Protein AF-A0A954F653-F1 (afdb_monomer_lite)

Structure (mmCIF, N/CA/C/O backbone):
data_AF-A0A954F653-F1
#
_entry.id   AF-A0A954F653-F1
#
loop_
_atom_site.group_PDB
_atom_site.id
_atom_site.type_symbol
_atom_site.label_atom_id
_atom_site.label_alt_id
_atom_site.label_comp_id
_atom_site.label_asym_id
_atom_site.label_entity_id
_atom_site.label_seq_id
_atom_site.pdbx_PDB_ins_code
_atom_site.Cartn_x
_atom_site.Cartn_y
_atom_site.Cartn_z
_atom_site.occupancy
_atom_site.B_iso_or_equiv
_atom_site.auth_seq_id
_atom_site.auth_comp_id
_atom_site.auth_asym_id
_atom_site.auth_atom_id
_atom_site.pdbx_PDB_model_num
ATOM 1 N N . LEU A 1 1 ? -9.655 -6.147 14.290 1.00 59.75 1 LEU A N 1
ATOM 2 C CA . LEU A 1 1 ? -10.607 -7.029 13.581 1.00 59.75 1 LEU A CA 1
ATOM 3 C C . LEU A 1 1 ? -10.852 -8.325 14.334 1.00 59.75 1 LEU A C 1
ATOM 5 O O . LEU A 1 1 ? -12.005 -8.616 14.568 1.00 59.75 1 LEU A O 1
ATOM 9 N N . ARG A 1 2 ? -9.814 -8.988 14.866 1.00 67.69 2 ARG A N 1
ATOM 10 C CA . ARG A 1 2 ? -9.946 -10.208 15.689 1.00 67.69 2 ARG A CA 1
ATOM 11 C C . ARG A 1 2 ? -11.042 -10.184 16.770 1.00 67.69 2 ARG A C 1
ATOM 13 O O . ARG A 1 2 ? -11.603 -11.219 17.083 1.00 67.69 2 ARG A O 1
ATOM 20 N N . TRP A 1 3 ? -11.332 -9.020 17.356 1.00 73.31 3 TRP A N 1
ATOM 21 C CA . TRP A 1 3 ? -12.403 -8.869 18.345 1.00 73.31 3 TRP A CA 1
ATOM 22 C C . TRP A 1 3 ? -13.813 -8.859 17.722 1.00 73.31 3 TRP A C 1
ATOM 24 O O . TRP A 1 3 ? -14.724 -9.400 18.329 1.00 73.31 3 TRP A O 1
ATOM 34 N N . LEU A 1 4 ? -13.986 -8.327 16.506 1.00 76.88 4 LEU A N 1
ATOM 35 C CA . LEU A 1 4 ? -15.242 -8.413 15.745 1.00 76.88 4 LEU A CA 1
ATOM 36 C C . LEU A 1 4 ? -15.530 -9.859 15.323 1.00 76.88 4 LEU A C 1
ATOM 38 O O . LEU A 1 4 ? -16.666 -10.311 15.425 1.00 76.88 4 LEU A O 1
ATOM 42 N N . ASP A 1 5 ? -14.485 -10.606 14.955 1.00 74.25 5 ASP A N 1
ATOM 43 C CA . ASP A 1 5 ? -14.614 -12.033 14.642 1.00 74.25 5 ASP A CA 1
ATOM 44 C C . ASP A 1 5 ? -15.021 -12.843 15.883 1.00 74.25 5 ASP A C 1
ATOM 46 O O . ASP A 1 5 ? -15.849 -13.744 15.795 1.00 74.25 5 ASP A O 1
ATOM 50 N N . VAL A 1 6 ? -14.482 -12.495 17.062 1.00 78.00 6 VAL A N 1
ATOM 51 C CA . VAL A 1 6 ? -14.869 -13.108 18.348 1.00 78.00 6 VAL A CA 1
ATOM 52 C C . VAL A 1 6 ? -16.327 -12.816 18.701 1.00 78.00 6 VAL A C 1
ATOM 54 O O . VAL A 1 6 ? -17.006 -13.701 19.214 1.00 78.00 6 VAL A O 1
ATOM 57 N N . LEU A 1 7 ? -16.817 -11.610 18.408 1.00 78.31 7 LEU A N 1
ATOM 58 C CA . LEU A 1 7 ? -18.222 -11.243 18.603 1.00 78.31 7 LEU A CA 1
ATOM 59 C C . LEU A 1 7 ? -19.153 -11.869 17.549 1.00 78.31 7 LEU A C 1
ATOM 61 O O . LEU A 1 7 ? -20.368 -11.734 17.645 1.00 78.31 7 LEU A O 1
ATOM 65 N N . GLY A 1 8 ? -18.611 -12.552 16.533 1.00 81.25 8 GLY A N 1
ATOM 66 C CA . GLY A 1 8 ? -19.402 -13.188 15.477 1.00 81.25 8 GLY A CA 1
ATOM 67 C C . GLY A 1 8 ? -20.176 -12.199 14.601 1.00 81.25 8 GLY A C 1
ATOM 68 O O . GLY A 1 8 ? -21.090 -12.603 13.885 1.00 81.25 8 GLY A O 1
ATOM 69 N N . VAL A 1 9 ? -19.823 -10.911 14.650 1.00 85.12 9 VAL A N 1
ATOM 70 C CA . VAL A 1 9 ? -20.496 -9.850 13.884 1.00 85.12 9 VAL A CA 1
ATOM 71 C C . VAL A 1 9 ? -19.966 -9.733 12.458 1.00 85.12 9 VAL A C 1
ATOM 73 O O . VAL A 1 9 ? -20.580 -9.059 11.634 1.00 85.12 9 VAL A O 1
ATOM 76 N N . THR A 1 10 ? -18.849 -10.392 12.149 1.00 87.19 10 THR A N 1
ATOM 77 C CA . THR A 1 10 ? -18.223 -10.426 10.825 1.00 87.19 10 THR A CA 1
ATOM 78 C C . THR A 1 10 ? -18.169 -11.847 10.262 1.00 87.19 10 THR A C 1
ATOM 80 O O . THR A 1 10 ? -18.001 -12.826 10.989 1.00 87.19 10 THR A O 1
ATOM 83 N N . ARG A 1 11 ? -18.312 -11.965 8.940 1.00 87.94 11 ARG A N 1
ATOM 84 C CA . ARG A 1 11 ? -18.093 -13.187 8.154 1.00 87.94 11 ARG A CA 1
ATOM 85 C C . ARG A 1 11 ? -17.156 -12.862 6.992 1.00 87.94 11 ARG A C 1
ATOM 87 O O . ARG A 1 11 ? -17.193 -11.747 6.492 1.00 87.94 11 ARG A O 1
ATOM 94 N N . GLY A 1 12 ? -16.355 -13.832 6.558 1.00 86.50 12 GLY A N 1
ATOM 95 C CA . GLY A 1 12 ? -15.387 -13.641 5.474 1.00 86.50 12 GLY A CA 1
ATOM 96 C C . GLY A 1 12 ? -14.070 -13.048 5.972 1.00 86.50 12 GLY A C 1
ATOM 97 O O . GLY A 1 12 ? -13.800 -13.021 7.174 1.00 86.50 12 GLY A O 1
ATOM 98 N N . SER A 1 13 ? -13.238 -12.598 5.041 1.00 82.69 13 SER A N 1
ATOM 99 C CA . SER A 1 13 ? -11.916 -12.037 5.286 1.00 82.69 13 SER A CA 1
ATOM 100 C C . SER A 1 13 ? -11.722 -10.735 4.516 1.00 82.69 13 SER A C 1
ATOM 102 O O . SER A 1 13 ? -12.221 -10.525 3.411 1.00 82.69 13 SER A O 1
ATOM 104 N N . PHE A 1 14 ? -10.925 -9.843 5.099 1.00 78.81 14 PHE A N 1
ATOM 105 C CA . PHE A 1 14 ? -10.449 -8.666 4.381 1.00 78.81 14 PHE A CA 1
ATOM 106 C C . PHE A 1 14 ? -9.508 -9.049 3.223 1.00 78.81 14 PHE A C 1
ATOM 108 O O . PHE A 1 14 ? -9.475 -8.360 2.209 1.00 78.81 14 PHE A O 1
ATOM 115 N N . GLU A 1 15 ? -8.757 -10.144 3.369 1.00 85.44 15 GLU A N 1
ATOM 116 C CA . GLU A 1 15 ? -7.747 -10.610 2.406 1.00 85.44 15 GLU A CA 1
ATOM 117 C C . GLU A 1 15 ? -8.387 -11.211 1.148 1.00 85.44 15 GLU A C 1
ATOM 119 O O . GLU A 1 15 ? -7.881 -11.014 0.045 1.00 85.44 15 GLU A O 1
ATOM 124 N N . ASP A 1 16 ? -9.530 -11.877 1.316 1.00 86.50 16 ASP A N 1
ATOM 125 C CA . ASP A 1 16 ? -10.311 -12.482 0.231 1.00 86.50 16 ASP A CA 1
ATOM 126 C C . ASP A 1 16 ? -11.370 -11.522 -0.343 1.00 86.50 16 ASP A C 1
ATOM 128 O O . ASP A 1 16 ? -12.090 -11.866 -1.281 1.00 86.50 16 ASP A O 1
ATOM 132 N N . HIS A 1 17 ? -11.428 -10.289 0.179 1.00 81.94 17 HIS A N 1
ATOM 133 C CA . HIS A 1 17 ? -12.372 -9.240 -0.216 1.00 81.94 17 HIS A CA 1
ATOM 134 C C . HIS A 1 17 ? -13.860 -9.633 -0.087 1.00 81.94 17 HIS A C 1
ATOM 136 O O . HIS A 1 17 ? -14.704 -9.084 -0.796 1.00 81.94 17 HIS A O 1
ATOM 142 N N . ASP A 1 18 ? -14.194 -10.541 0.831 1.00 90.62 18 ASP A N 1
ATOM 143 C CA . ASP A 1 18 ? -15.552 -11.042 1.086 1.00 90.62 18 ASP A CA 1
ATOM 144 C C . ASP A 1 18 ? -16.037 -10.748 2.519 1.00 90.62 18 ASP A C 1
ATOM 146 O O . ASP A 1 18 ? -16.960 -11.389 3.022 1.00 90.62 18 ASP A O 1
ATOM 150 N N . LEU A 1 19 ? -15.414 -9.769 3.188 1.00 87.56 19 LEU A N 1
ATOM 151 C CA . LEU A 1 19 ? -15.783 -9.358 4.540 1.00 87.56 19 LEU A CA 1
ATOM 152 C C . LEU A 1 19 ? -17.186 -8.727 4.576 1.00 87.56 19 LEU A C 1
ATOM 154 O O . LEU A 1 19 ? -17.411 -7.639 4.043 1.00 87.56 19 LEU A O 1
ATOM 158 N N . GLU A 1 20 ? -18.097 -9.368 5.301 1.00 88.50 20 GLU A N 1
ATOM 159 C CA . GLU A 1 20 ? -19.476 -8.936 5.518 1.00 88.50 20 GLU A CA 1
ATOM 160 C C . GLU A 1 20 ? -19.770 -8.739 7.012 1.00 88.50 20 GLU A C 1
ATOM 162 O O . GLU A 1 20 ? -19.319 -9.510 7.861 1.00 88.50 20 GLU A O 1
ATOM 167 N N . LEU A 1 21 ? -20.577 -7.723 7.335 1.00 85.00 21 LEU A N 1
ATOM 168 C CA . LEU A 1 21 ? -21.179 -7.555 8.660 1.00 85.00 21 LEU A CA 1
ATOM 169 C C . LEU A 1 21 ? -22.472 -8.376 8.721 1.00 85.00 21 LEU A C 1
ATOM 171 O O . LEU A 1 21 ? -23.412 -8.111 7.975 1.00 85.00 21 LEU A O 1
ATOM 175 N N . VAL A 1 22 ? -22.513 -9.372 9.602 1.00 89.12 22 VAL A N 1
ATOM 176 C CA . VAL A 1 22 ? -23.624 -10.332 9.738 1.00 89.12 22 VAL A CA 1
ATOM 177 C C . VAL A 1 22 ? -24.423 -10.163 11.033 1.00 89.12 22 VAL A C 1
ATOM 179 O O . VAL A 1 22 ? -25.424 -10.851 11.220 1.00 89.12 22 VAL A O 1
ATOM 182 N N . GLY A 1 23 ? -24.011 -9.247 11.910 1.00 81.44 23 GLY A N 1
ATOM 183 C CA . GLY A 1 23 ? -24.702 -8.935 13.159 1.00 81.44 23 GLY A CA 1
ATOM 184 C C . GLY A 1 23 ? -24.628 -7.450 13.501 1.00 81.44 23 GLY A C 1
ATOM 185 O O . GLY A 1 23 ? -23.734 -6.737 13.039 1.00 81.44 23 GLY A O 1
ATOM 186 N N . GLU A 1 24 ? -25.577 -6.984 14.311 1.00 80.12 24 GLU A N 1
ATOM 187 C CA . GLU A 1 24 ? -25.492 -5.662 14.931 1.00 80.12 24 GLU A CA 1
ATOM 188 C C . GLU A 1 24 ? -24.501 -5.694 16.097 1.00 80.12 24 GLU A C 1
ATOM 190 O O . GLU A 1 24 ? -24.444 -6.654 16.862 1.00 80.12 24 GLU A O 1
ATOM 195 N N . LEU A 1 25 ? -23.708 -4.630 16.220 1.00 78.50 25 LEU A N 1
ATOM 196 C CA . LEU A 1 25 ? -22.791 -4.436 17.336 1.00 78.50 25 LEU A CA 1
ATOM 197 C C . LEU A 1 25 ? -23.554 -3.827 18.512 1.00 78.50 25 LEU A C 1
ATOM 199 O O . LEU A 1 25 ? -23.958 -2.666 18.434 1.00 78.50 25 LEU A O 1
ATOM 203 N N . ASP A 1 26 ? -23.703 -4.578 19.603 1.00 79.56 26 ASP A N 1
ATOM 204 C CA . ASP A 1 26 ? -24.210 -4.029 20.859 1.00 79.56 26 ASP A CA 1
ATOM 205 C C . ASP A 1 26 ? -2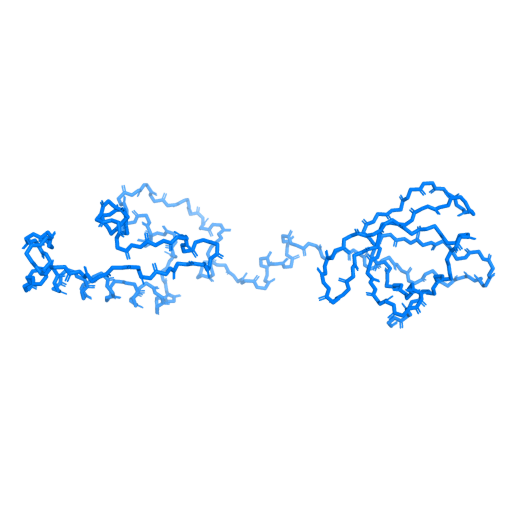3.160 -3.070 21.460 1.00 79.56 26 ASP A C 1
ATOM 207 O O . ASP A 1 26 ? -22.030 -3.489 21.739 1.00 79.56 26 ASP A O 1
ATOM 211 N N . PRO A 1 27 ? -23.498 -1.786 21.700 1.00 75.75 27 PRO A N 1
ATOM 212 C CA . PRO A 1 27 ? -22.617 -0.852 22.393 1.00 75.75 27 PRO A CA 1
ATOM 213 C C . PRO A 1 27 ? -22.110 -1.354 23.755 1.00 75.75 27 PRO A C 1
ATOM 215 O O . PRO A 1 27 ? -21.029 -0.947 24.175 1.00 75.75 27 PRO A O 1
ATOM 218 N N . GLY A 1 28 ? -22.863 -2.223 24.438 1.00 78.88 28 GLY A N 1
ATOM 219 C CA . GLY A 1 28 ? -22.485 -2.835 25.714 1.00 78.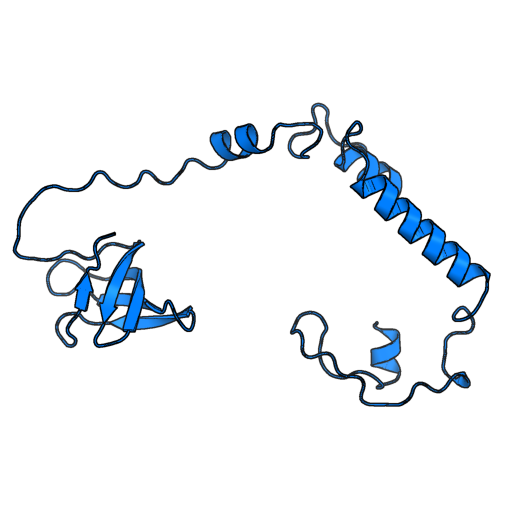88 28 GLY A CA 1
ATOM 220 C C . GLY A 1 28 ? -21.413 -3.927 25.611 1.00 78.88 28 GLY A C 1
ATOM 221 O O . GLY A 1 28 ? -20.737 -4.205 26.600 1.00 78.88 28 GLY A O 1
ATOM 222 N N . GLU A 1 29 ? -21.215 -4.511 24.427 1.00 78.38 29 GLU A N 1
ATOM 223 C CA . GLU A 1 29 ? -20.178 -5.519 24.154 1.00 78.38 29 GLU A CA 1
ATOM 224 C C . GLU A 1 29 ? -18.880 -4.897 23.619 1.00 78.38 29 GLU A C 1
ATOM 226 O O . GLU A 1 29 ? -17.856 -5.574 23.467 1.00 78.38 29 GLU A O 1
ATOM 231 N N . LEU A 1 30 ? -18.896 -3.589 23.343 1.00 77.69 30 LEU A N 1
ATOM 232 C CA . LEU A 1 30 ? -17.714 -2.868 22.900 1.00 77.69 30 LEU A CA 1
ATOM 233 C C . LEU A 1 30 ? -16.674 -2.812 24.029 1.00 77.69 30 LEU A C 1
ATOM 235 O O . LEU A 1 30 ? -17.000 -2.475 25.170 1.00 77.69 30 LEU A O 1
ATOM 239 N N . PRO A 1 31 ? -15.390 -3.066 23.723 1.00 81.12 31 PRO A N 1
ATOM 240 C CA . PRO A 1 31 ? -14.320 -2.824 24.672 1.00 81.12 31 PRO A CA 1
ATOM 241 C C . PRO A 1 31 ? -14.393 -1.413 25.264 1.00 81.12 31 PRO A C 1
ATOM 243 O O . PRO A 1 31 ? -14.501 -0.439 24.522 1.00 81.12 31 PRO A O 1
ATOM 246 N N . ALA A 1 32 ? -14.234 -1.295 26.584 1.00 81.69 32 ALA A N 1
ATOM 247 C CA . ALA A 1 32 ? -14.383 -0.031 27.316 1.00 81.69 32 ALA A CA 1
ATOM 248 C C . ALA A 1 32 ? -13.466 1.112 26.828 1.00 81.69 32 ALA A C 1
ATOM 250 O O . ALA A 1 32 ? -13.716 2.278 27.119 1.00 81.69 32 ALA A O 1
ATOM 251 N N . PHE A 1 33 ? -12.396 0.793 26.092 1.00 79.88 33 PHE A N 1
ATOM 252 C CA . PHE A 1 33 ? -11.504 1.790 25.502 1.00 79.88 33 PHE A CA 1
ATOM 253 C C . PHE A 1 33 ? -12.056 2.415 24.206 1.00 79.88 33 PHE A C 1
ATOM 255 O O . PHE A 1 33 ? -11.600 3.489 23.807 1.00 79.88 33 PHE A O 1
ATOM 262 N N . LEU A 1 34 ? -13.008 1.769 23.523 1.00 76.88 34 LEU A N 1
ATOM 263 C CA . LEU A 1 34 ? -13.647 2.295 22.315 1.00 76.88 34 LEU A CA 1
ATOM 264 C C . LEU A 1 34 ? -14.651 3.395 22.679 1.00 76.88 34 LEU A C 1
ATOM 266 O O . LEU A 1 34 ? -15.350 3.314 23.680 1.00 76.88 34 LEU A O 1
ATOM 270 N N . GLY A 1 35 ? -14.703 4.455 21.869 1.00 71.44 35 GLY A N 1
ATOM 271 C CA . GLY A 1 35 ? -15.560 5.620 22.136 1.00 71.44 35 GLY A CA 1
ATOM 272 C C . GLY A 1 35 ? -15.006 6.599 23.179 1.00 71.44 35 GLY A C 1
ATOM 273 O O . GLY A 1 35 ? -15.621 7.631 23.437 1.00 71.44 35 GLY A O 1
ATOM 274 N N . THR A 1 36 ? -13.824 6.331 23.741 1.00 79.56 36 THR A N 1
ATOM 275 C CA . THR A 1 36 ? -13.138 7.265 24.641 1.00 79.56 36 THR A CA 1
ATOM 276 C C . THR A 1 36 ? -12.461 8.401 23.866 1.00 79.56 36 THR A C 1
ATOM 278 O O . THR A 1 36 ? -12.005 8.234 22.729 1.00 79.56 36 THR A O 1
ATOM 281 N N . GLY A 1 37 ? -12.346 9.575 24.500 1.00 85.06 37 GLY A N 1
ATOM 282 C CA . GLY A 1 37 ? -11.565 10.691 23.952 1.00 85.06 37 GLY A CA 1
ATOM 283 C C . GLY A 1 37 ? -10.086 10.336 23.763 1.00 85.06 37 GLY A C 1
ATOM 284 O O . GLY A 1 37 ? -9.471 10.767 22.791 1.00 85.06 37 GLY A O 1
ATOM 285 N N . GLU A 1 38 ? -9.544 9.483 24.634 1.00 87.88 38 GLU A N 1
ATOM 286 C CA . GLU A 1 38 ? -8.163 8.997 24.572 1.00 87.88 38 GLU A CA 1
ATOM 287 C C . GLU A 1 38 ? -7.904 8.147 23.325 1.00 87.88 38 GLU A C 1
ATOM 289 O O . GLU A 1 38 ? -6.958 8.422 22.587 1.00 87.88 38 GLU A O 1
ATOM 294 N N . LYS A 1 39 ? -8.771 7.169 23.023 1.00 85.75 39 LYS A N 1
ATOM 295 C CA . LYS A 1 39 ? -8.638 6.351 21.808 1.00 85.75 39 LYS A CA 1
ATOM 296 C C . LYS A 1 39 ? -8.731 7.204 20.549 1.00 85.75 39 LYS A C 1
ATOM 298 O O . LYS A 1 39 ? -7.917 7.045 19.642 1.00 85.75 39 LYS A O 1
ATOM 303 N N . ARG A 1 40 ? -9.682 8.142 20.511 1.00 87.06 40 ARG A N 1
ATOM 304 C CA . ARG A 1 40 ? -9.818 9.083 19.392 1.00 87.06 40 ARG A CA 1
ATOM 305 C C . ARG A 1 40 ? -8.548 9.913 19.207 1.00 87.06 40 ARG A C 1
ATOM 307 O O . ARG A 1 40 ? -8.096 10.089 18.080 1.00 87.06 40 ARG A O 1
ATOM 314 N N . GLN A 1 41 ? -7.974 10.414 20.297 1.00 92.12 41 GLN A N 1
ATOM 315 C CA . GLN A 1 41 ? -6.741 11.190 20.251 1.00 92.12 41 GLN A CA 1
ATOM 316 C C . GLN A 1 41 ? -5.561 10.347 19.748 1.00 92.12 41 GLN A C 1
ATOM 318 O O . GLN A 1 41 ? -4.828 10.801 18.869 1.00 92.12 41 GLN A O 1
ATOM 323 N N . ALA A 1 42 ? -5.409 9.120 20.252 1.00 89.19 42 ALA A N 1
ATOM 324 C CA . ALA A 1 42 ? -4.372 8.190 19.813 1.00 89.19 42 ALA A CA 1
ATOM 325 C C . ALA A 1 42 ? -4.497 7.857 18.315 1.00 89.19 42 ALA A C 1
ATOM 327 O O . ALA A 1 42 ? -3.503 7.889 17.590 1.00 89.19 42 ALA A O 1
ATOM 328 N N . ASP A 1 43 ? -5.717 7.625 17.822 1.00 89.62 43 ASP A N 1
ATOM 329 C CA . ASP A 1 43 ? -5.968 7.353 16.402 1.00 89.62 43 ASP A CA 1
ATOM 330 C C . ASP A 1 43 ? -5.615 8.543 15.513 1.00 89.62 43 ASP A C 1
ATOM 332 O O . ASP A 1 43 ? -4.960 8.382 14.483 1.00 89.62 43 ASP A O 1
ATOM 336 N N . LEU A 1 44 ? -6.005 9.754 15.918 1.00 93.88 44 LEU A N 1
ATOM 337 C CA . LEU A 1 44 ? -5.665 10.973 15.185 1.00 93.88 44 LEU A CA 1
ATOM 338 C C . LEU A 1 44 ? -4.150 11.213 15.159 1.00 93.88 44 LEU A C 1
ATOM 340 O O . LEU A 1 44 ? -3.613 11.617 14.128 1.00 93.88 44 LEU A O 1
ATOM 344 N N . GLN A 1 45 ? -3.448 10.934 16.258 1.00 93.50 45 GLN A N 1
ATOM 345 C CA . GLN A 1 45 ? -1.986 11.010 16.312 1.00 93.50 45 GLN A CA 1
ATOM 346 C C . GLN A 1 45 ? -1.321 9.958 15.412 1.00 93.50 45 GLN A C 1
ATOM 348 O O . GLN A 1 45 ? -0.366 10.282 14.698 1.00 93.50 45 GLN A O 1
ATOM 353 N N . GLY A 1 46 ? -1.846 8.731 15.384 1.00 91.88 46 GLY A N 1
ATOM 354 C CA . GLY A 1 46 ? -1.394 7.675 14.476 1.00 91.88 46 GLY A CA 1
ATOM 355 C C . GLY A 1 46 ? -1.583 8.060 13.007 1.00 91.88 46 GLY A C 1
ATOM 356 O O . GLY A 1 46 ? -0.644 7.991 12.214 1.00 91.88 46 GLY A O 1
ATOM 357 N N . LEU A 1 47 ? -2.765 8.569 12.649 1.00 94.56 47 LEU A N 1
ATOM 358 C CA . LEU A 1 47 ? -3.054 9.067 11.301 1.00 94.56 47 LEU A CA 1
ATOM 359 C C . LEU A 1 47 ? -2.141 10.232 10.910 1.00 94.56 47 LEU A C 1
ATOM 361 O O . LEU A 1 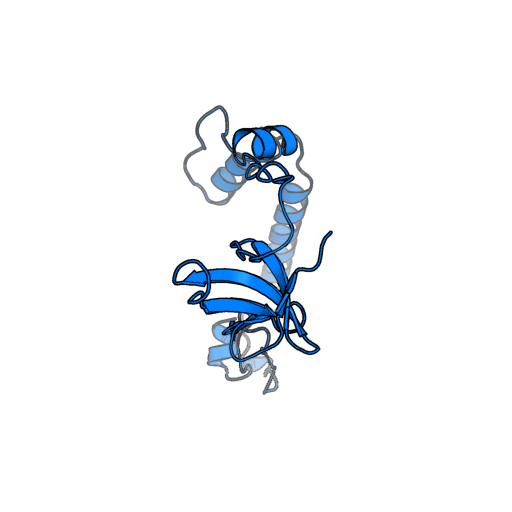47 ? -1.591 10.240 9.810 1.00 94.56 47 LEU A O 1
ATOM 365 N N . LEU A 1 48 ? -1.925 11.193 11.810 1.00 93.88 48 LEU A N 1
ATOM 366 C CA . LEU A 1 48 ? -1.014 12.309 11.563 1.00 93.88 48 LEU A CA 1
ATOM 367 C C . LEU A 1 48 ? 0.423 11.825 11.327 1.00 93.88 48 LEU A C 1
ATOM 369 O O . LEU A 1 48 ? 1.118 12.360 10.463 1.00 93.88 48 LEU A O 1
ATOM 373 N N . THR A 1 49 ? 0.858 10.801 12.060 1.00 91.94 49 THR A N 1
ATOM 374 C CA . THR A 1 49 ? 2.167 10.164 11.863 1.00 91.94 49 THR A CA 1
ATOM 375 C C . THR A 1 49 ? 2.277 9.559 10.465 1.00 91.94 49 THR A C 1
ATOM 377 O O . THR A 1 49 ? 3.260 9.814 9.773 1.00 91.94 49 THR A O 1
ATOM 380 N N . MET A 1 50 ? 1.244 8.853 9.998 1.00 93.25 50 MET A N 1
ATOM 381 C CA . MET A 1 50 ? 1.211 8.291 8.643 1.00 93.25 50 MET A CA 1
ATOM 382 C C . MET A 1 50 ? 1.222 9.362 7.549 1.00 93.25 50 MET A C 1
ATOM 384 O O . MET A 1 50 ? 1.940 9.220 6.561 1.00 93.25 50 MET A O 1
ATOM 388 N N . VAL A 1 51 ? 0.477 10.457 7.728 1.00 92.75 51 VAL A N 1
ATOM 389 C CA . VAL A 1 51 ? 0.471 11.584 6.778 1.00 92.75 51 VAL A CA 1
ATOM 390 C C . VAL A 1 51 ? 1.852 12.232 6.698 1.00 92.75 51 VAL A C 1
ATOM 392 O O . VAL A 1 51 ? 2.359 12.476 5.603 1.00 92.75 51 VAL A O 1
ATOM 395 N N . ARG A 1 52 ? 2.490 12.466 7.850 1.00 90.12 52 ARG A N 1
ATOM 396 C CA . ARG A 1 52 ? 3.860 12.993 7.913 1.00 90.12 52 ARG A CA 1
ATOM 397 C C . ARG A 1 52 ? 4.854 12.045 7.261 1.00 90.12 52 ARG A C 1
ATOM 399 O O . ARG A 1 52 ? 5.718 12.509 6.528 1.00 90.12 52 ARG A O 1
ATOM 406 N N . PHE A 1 53 ? 4.718 10.740 7.500 1.00 92.94 53 PHE A N 1
ATOM 407 C CA . PHE A 1 53 ? 5.538 9.736 6.841 1.00 92.94 53 PHE A CA 1
ATOM 408 C C . PHE A 1 53 ? 5.376 9.828 5.328 1.00 92.94 53 PHE A C 1
ATOM 410 O O . PHE A 1 53 ? 6.382 10.005 4.661 1.00 92.94 53 PHE A O 1
ATOM 417 N N . ALA A 1 54 ? 4.152 9.787 4.790 1.00 90.44 54 ALA A N 1
ATOM 418 C CA . ALA A 1 54 ? 3.896 9.834 3.349 1.00 90.44 54 ALA A CA 1
ATOM 419 C C . ALA A 1 54 ? 4.441 11.114 2.690 1.00 90.44 54 ALA A C 1
ATOM 421 O O . ALA A 1 54 ? 5.107 11.037 1.658 1.00 90.44 54 ALA A O 1
ATOM 422 N N . GLY A 1 55 ? 4.222 12.273 3.320 1.00 90.19 55 GLY A N 1
ATOM 423 C CA . GLY A 1 55 ? 4.664 13.574 2.813 1.00 90.19 55 GLY A CA 1
ATOM 424 C C . GLY A 1 55 ? 6.160 13.868 2.967 1.00 90.19 55 GLY A C 1
ATOM 425 O O . GLY A 1 55 ? 6.627 14.865 2.428 1.00 90.19 55 GLY A O 1
ATOM 426 N N . ASN A 1 56 ? 6.921 13.045 3.694 1.00 89.06 56 ASN A N 1
ATOM 427 C CA . ASN A 1 56 ? 8.350 13.278 3.894 1.00 89.06 56 ASN A CA 1
ATOM 428 C C . ASN A 1 56 ? 9.156 12.927 2.631 1.00 89.06 56 ASN A C 1
ATOM 430 O O . ASN A 1 56 ? 9.194 11.768 2.229 1.00 89.06 56 ASN A O 1
ATOM 434 N N . THR A 1 57 ? 9.826 13.909 2.031 1.00 87.44 57 THR A N 1
ATOM 435 C CA . THR A 1 57 ? 10.680 13.720 0.843 1.00 87.44 57 THR A CA 1
ATOM 436 C C . THR A 1 57 ? 12.174 13.795 1.135 1.00 87.44 57 THR A C 1
ATOM 438 O O . THR A 1 57 ? 12.973 13.466 0.267 1.00 87.44 57 THR A O 1
ATOM 441 N N . ASP A 1 58 ? 12.557 14.199 2.346 1.00 89.38 58 ASP A N 1
ATOM 442 C CA . ASP A 1 58 ? 13.936 14.601 2.657 1.00 89.38 58 ASP A CA 1
ATOM 443 C C . ASP A 1 58 ? 14.648 13.577 3.550 1.00 89.38 58 ASP A C 1
ATOM 445 O O . ASP A 1 58 ? 15.873 13.549 3.665 1.00 89.38 58 ASP A O 1
ATOM 449 N N . THR A 1 59 ? 13.880 12.718 4.219 1.00 91.00 59 THR A N 1
ATOM 450 C CA . THR A 1 59 ? 14.382 11.718 5.159 1.00 91.00 59 THR A CA 1
ATOM 451 C C . THR A 1 59 ? 14.206 10.311 4.606 1.00 91.00 59 THR A C 1
ATOM 453 O O . THR A 1 59 ? 13.133 9.931 4.146 1.00 91.00 59 THR A O 1
ATOM 456 N N . CYS A 1 60 ? 15.254 9.491 4.730 1.00 92.38 60 CYS A N 1
ATOM 457 C CA . CYS A 1 60 ? 15.210 8.064 4.419 1.00 92.38 60 CYS A CA 1
ATOM 458 C C . CYS A 1 60 ? 13.979 7.376 5.040 1.00 92.38 60 CYS A C 1
ATOM 460 O O . CYS A 1 60 ? 13.851 7.308 6.266 1.00 92.38 60 CYS A O 1
ATOM 462 N N . ARG A 1 61 ? 13.122 6.777 4.199 1.00 92.62 61 ARG A N 1
ATOM 463 C CA . ARG A 1 61 ? 11.905 6.072 4.646 1.00 92.62 61 ARG A CA 1
ATOM 464 C C . ARG A 1 61 ? 12.208 4.975 5.659 1.00 92.62 61 ARG A C 1
ATOM 466 O O . ARG A 1 61 ? 11.513 4.841 6.658 1.00 92.62 61 ARG A O 1
ATOM 473 N N . ARG A 1 62 ? 13.261 4.188 5.412 1.00 92.94 62 ARG A N 1
ATOM 474 C CA . ARG A 1 62 ? 13.642 3.079 6.299 1.00 92.94 62 ARG A CA 1
ATOM 475 C C . ARG A 1 62 ? 14.126 3.556 7.660 1.00 92.94 62 ARG A C 1
ATOM 477 O O . ARG A 1 62 ? 13.917 2.847 8.632 1.00 92.94 62 ARG A O 1
ATOM 484 N N . ARG A 1 63 ? 14.736 4.741 7.730 1.00 93.06 63 ARG A N 1
ATOM 485 C CA . ARG A 1 63 ? 15.156 5.341 8.997 1.00 93.06 63 ARG A CA 1
ATOM 486 C C . ARG A 1 63 ? 13.947 5.778 9.819 1.00 93.06 63 ARG A C 1
ATOM 488 O O . ARG A 1 63 ? 13.861 5.399 10.975 1.00 93.06 63 ARG A O 1
ATOM 495 N N . LEU A 1 64 ? 12.975 6.449 9.196 1.00 92.81 64 LEU A N 1
ATOM 496 C CA . LEU A 1 64 ? 11.714 6.814 9.858 1.00 92.81 64 LEU A CA 1
ATOM 497 C C . LEU A 1 64 ? 10.954 5.589 10.382 1.00 92.81 64 LEU A C 1
ATOM 499 O O . LEU A 1 64 ? 10.432 5.613 11.490 1.00 92.81 64 LEU A O 1
ATOM 503 N N . LEU A 1 65 ? 10.900 4.510 9.593 1.00 93.31 65 LEU A N 1
ATOM 504 C CA . LEU A 1 65 ? 10.282 3.256 10.029 1.00 93.31 65 LEU A CA 1
ATOM 505 C C . LEU A 1 65 ? 11.061 2.621 11.186 1.00 93.31 65 LEU A C 1
ATOM 507 O O . LEU A 1 65 ? 10.446 2.181 12.150 1.00 93.31 65 LEU A O 1
ATOM 511 N N . ALA A 1 66 ? 12.394 2.592 11.110 1.00 93.75 66 ALA A N 1
ATOM 512 C CA . ALA A 1 66 ? 13.219 2.060 12.188 1.00 93.75 66 ALA A CA 1
ATOM 513 C C . ALA A 1 66 ? 13.017 2.844 13.493 1.00 93.75 66 ALA A C 1
ATOM 515 O O . ALA A 1 66 ? 12.800 2.233 14.529 1.00 93.75 66 ALA A O 1
ATOM 516 N N . GLU A 1 67 ? 12.982 4.177 13.431 1.00 92.62 67 GLU A N 1
ATOM 517 C CA . GLU A 1 67 ? 12.699 5.036 14.587 1.00 92.62 67 GLU A CA 1
ATOM 518 C C . GLU A 1 67 ? 11.292 4.790 15.157 1.00 92.62 67 GLU A C 1
ATOM 520 O O . GLU A 1 67 ? 11.141 4.657 16.367 1.00 92.62 67 GLU A O 1
ATOM 525 N N . HIS A 1 68 ? 10.264 4.672 14.307 1.00 91.56 68 HIS A N 1
ATOM 526 C CA . HIS A 1 68 ? 8.884 4.443 14.753 1.00 91.56 68 HIS A CA 1
ATOM 527 C C . HIS A 1 68 ? 8.683 3.090 15.452 1.00 91.56 68 HIS A C 1
ATOM 529 O O . HIS A 1 68 ? 7.888 2.994 16.382 1.00 91.56 68 HIS A O 1
ATOM 535 N N . PHE A 1 69 ? 9.386 2.051 14.994 1.00 94.00 69 PHE A N 1
ATOM 536 C CA . PHE A 1 69 ? 9.299 0.697 15.547 1.00 94.00 69 PHE A CA 1
ATOM 537 C C . PHE A 1 69 ? 10.427 0.364 16.533 1.00 94.00 69 PHE A C 1
ATOM 539 O O . PHE A 1 69 ? 10.546 -0.793 16.931 1.00 94.00 69 PHE A O 1
ATOM 546 N N . GLU A 1 70 ? 11.261 1.343 16.899 1.00 95.00 70 GLU A N 1
ATOM 547 C CA . GLU A 1 70 ? 12.417 1.165 17.792 1.00 95.00 70 GLU A CA 1
ATOM 548 C C . GLU A 1 70 ? 13.385 0.059 17.317 1.00 95.00 70 GLU A C 1
ATOM 550 O O . GLU A 1 70 ? 13.967 -0.697 18.096 1.00 95.00 70 GLU A O 1
ATOM 555 N N . LEU A 1 71 ? 13.561 -0.045 15.998 1.00 95.06 71 LEU A N 1
ATOM 556 C CA . LEU A 1 71 ? 14.467 -0.988 15.350 1.00 95.06 71 LEU A CA 1
ATOM 557 C C . LEU A 1 71 ? 15.850 -0.359 15.117 1.00 95.06 71 LEU A C 1
ATOM 559 O O . LEU A 1 71 ? 15.974 0.866 15.031 1.00 95.06 71 LEU A O 1
ATOM 563 N N . PRO A 1 72 ? 16.904 -1.178 14.938 1.00 93.62 72 PRO A N 1
ATOM 564 C CA . PRO A 1 72 ? 18.214 -0.675 14.546 1.00 93.62 72 PRO A CA 1
ATOM 565 C C . PRO A 1 72 ? 18.161 0.129 13.244 1.00 93.62 72 PRO A C 1
ATOM 567 O O . PRO A 1 72 ? 17.472 -0.246 12.290 1.00 93.62 72 PRO A O 1
ATOM 570 N N . SER A 1 73 ? 18.940 1.210 13.190 1.00 88.81 73 SER A N 1
ATOM 571 C CA . SER A 1 73 ? 19.047 2.050 11.999 1.00 88.81 73 SER A CA 1
ATOM 572 C C . SER A 1 73 ? 19.505 1.245 10.777 1.00 88.81 73 SER A C 1
ATOM 574 O O . SER A 1 73 ? 20.369 0.369 10.896 1.00 88.81 73 SER A O 1
ATOM 576 N N . PRO A 1 74 ? 18.963 1.542 9.581 1.00 89.88 74 PRO A N 1
ATOM 577 C CA . PRO A 1 74 ? 19.409 0.896 8.356 1.00 89.88 74 PRO A CA 1
ATOM 578 C C . PRO A 1 74 ? 20.867 1.272 8.035 1.00 89.88 74 PRO A C 1
ATOM 580 O O . PRO A 1 74 ? 21.324 2.345 8.431 1.00 89.88 74 PRO A O 1
ATOM 583 N N . PRO A 1 75 ? 21.590 0.428 7.277 1.00 87.12 75 PRO A N 1
ATOM 584 C CA . PRO A 1 75 ? 22.933 0.756 6.814 1.00 87.12 75 PRO A CA 1
ATOM 585 C C . PRO A 1 75 ? 22.927 1.994 5.908 1.00 87.12 75 PRO A C 1
ATOM 587 O O . PRO A 1 75 ? 21.982 2.215 5.143 1.00 87.12 75 PRO A O 1
ATOM 590 N N . GLU A 1 76 ? 24.013 2.767 5.973 1.00 85.00 76 GLU A N 1
ATOM 591 C CA . GLU A 1 76 ? 24.263 3.910 5.096 1.00 85.00 76 GLU A CA 1
ATOM 592 C C . GLU A 1 76 ? 25.289 3.544 4.005 1.00 85.00 76 GLU A C 1
ATOM 594 O O . GLU A 1 76 ? 26.351 3.008 4.331 1.00 85.00 76 GLU A O 1
ATOM 599 N N . PRO A 1 77 ? 25.006 3.824 2.715 1.00 84.81 77 PRO A N 1
ATOM 600 C CA . PRO A 1 77 ? 23.779 4.429 2.187 1.00 84.81 77 PRO A CA 1
ATOM 601 C C . PRO A 1 77 ? 22.580 3.458 2.180 1.00 84.81 77 PRO A C 1
ATOM 603 O O . PRO A 1 77 ? 22.734 2.258 1.955 1.00 84.81 77 PRO A O 1
ATOM 606 N N . CYS A 1 78 ? 21.362 3.986 2.377 1.00 88.00 78 CYS A N 1
ATOM 607 C CA . CYS A 1 78 ? 20.138 3.177 2.366 1.00 88.00 78 CYS A CA 1
ATOM 608 C C . CYS A 1 78 ? 19.887 2.577 0.967 1.00 88.00 78 CYS A C 1
ATOM 610 O O . CYS A 1 78 ? 19.677 3.328 0.012 1.00 88.00 78 CYS A O 1
ATOM 612 N N . PRO A 1 79 ? 19.809 1.242 0.818 1.00 80.62 79 PRO A N 1
ATOM 613 C CA . PRO A 1 79 ? 19.875 0.609 -0.501 1.00 80.62 79 PRO A CA 1
ATOM 614 C C . PRO A 1 79 ? 18.551 0.553 -1.281 1.00 80.62 79 PRO A C 1
ATOM 616 O O . PRO A 1 79 ? 18.501 -0.072 -2.336 1.00 80.62 79 PRO A O 1
ATOM 619 N N . GLY A 1 80 ? 17.446 1.128 -0.796 1.00 85.75 80 GLY A N 1
ATOM 620 C CA . GLY A 1 80 ? 16.163 0.894 -1.480 1.00 85.75 80 GLY A CA 1
ATOM 621 C C . GLY A 1 80 ? 14.938 1.575 -0.895 1.00 85.75 80 GLY A C 1
ATOM 622 O O . GLY A 1 80 ? 13.927 0.910 -0.685 1.00 85.75 80 GLY A O 1
ATOM 623 N N . CYS A 1 81 ? 15.042 2.859 -0.587 1.00 90.75 81 CYS A N 1
ATOM 624 C CA . CYS A 1 81 ? 13.853 3.702 -0.543 1.00 90.75 81 CYS A CA 1
ATOM 625 C C . CYS A 1 81 ? 13.962 4.763 -1.635 1.00 90.75 81 CYS A C 1
ATOM 627 O O . CYS A 1 81 ? 15.074 5.150 -1.995 1.00 90.75 81 CYS A O 1
ATOM 629 N N . ASP A 1 82 ? 12.806 5.207 -2.107 1.00 89.62 82 ASP A N 1
ATOM 630 C CA . ASP A 1 82 ? 12.590 6.258 -3.105 1.00 89.62 82 ASP A CA 1
ATOM 631 C C . ASP A 1 82 ? 13.311 7.573 -2.774 1.00 89.62 82 ASP A C 1
ATOM 633 O O . ASP A 1 82 ? 13.807 8.248 -3.665 1.00 89.62 82 ASP A O 1
ATOM 637 N N . VAL A 1 83 ? 13.425 7.918 -1.488 1.00 91.19 83 VAL A N 1
ATOM 638 C CA . VAL A 1 83 ? 14.111 9.147 -1.052 1.00 91.19 83 VAL A CA 1
ATOM 639 C C . VAL A 1 83 ? 15.632 9.064 -1.224 1.00 91.19 83 VAL A C 1
ATOM 641 O O . VAL A 1 83 ? 16.280 10.041 -1.580 1.00 91.19 83 VAL A O 1
ATOM 644 N N . CYS A 1 84 ? 16.235 7.904 -0.953 1.00 90.88 84 CYS A N 1
ATOM 645 C CA . CYS A 1 84 ? 17.697 7.755 -0.991 1.00 90.88 84 CYS A CA 1
ATOM 646 C C . CYS A 1 84 ? 18.228 7.330 -2.357 1.00 90.88 84 CYS A C 1
ATOM 648 O O . CYS A 1 84 ? 19.440 7.347 -2.572 1.00 90.88 84 CYS A O 1
ATOM 650 N N . ARG A 1 85 ? 17.350 6.884 -3.254 1.00 88.56 85 ARG A N 1
ATOM 651 C CA . ARG A 1 85 ? 17.740 6.368 -4.554 1.00 88.56 85 ARG A CA 1
ATOM 652 C C . ARG A 1 85 ? 16.661 6.666 -5.575 1.00 88.56 85 ARG A C 1
ATOM 654 O O . ARG A 1 85 ? 15.493 6.380 -5.341 1.00 88.56 85 ARG A O 1
ATOM 661 N N . ASP A 1 86 ? 17.096 7.149 -6.731 1.00 88.56 86 ASP A N 1
ATOM 662 C CA . ASP A 1 86 ? 16.224 7.349 -7.877 1.00 88.56 86 ASP A CA 1
ATOM 663 C C . ASP A 1 86 ? 15.566 6.027 -8.309 1.00 88.56 86 ASP A C 1
ATOM 665 O O . ASP A 1 86 ? 16.236 4.999 -8.481 1.00 88.56 86 ASP A O 1
ATOM 669 N N . ALA A 1 87 ? 14.239 6.055 -8.439 1.00 85.31 87 ALA A N 1
ATOM 670 C CA . ALA A 1 87 ? 13.442 4.869 -8.719 1.00 85.31 87 ALA A CA 1
ATOM 671 C C . ALA A 1 87 ? 13.717 4.322 -10.126 1.00 85.31 87 ALA A C 1
ATOM 673 O O . ALA A 1 87 ? 13.893 3.113 -10.285 1.00 85.31 87 ALA A O 1
ATOM 674 N N . ASP A 1 88 ? 13.825 5.194 -11.129 1.00 86.38 88 ASP A N 1
ATOM 675 C CA . ASP A 1 88 ? 14.054 4.791 -12.517 1.00 86.38 88 ASP A CA 1
ATOM 676 C C . ASP A 1 88 ? 15.452 4.188 -12.690 1.00 86.38 88 ASP A C 1
ATOM 678 O O . ASP A 1 88 ? 15.609 3.125 -13.296 1.00 86.38 88 ASP A O 1
ATOM 682 N N . ALA A 1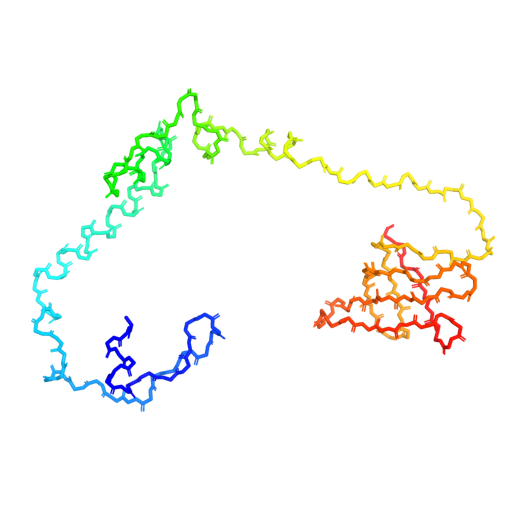 89 ? 16.467 4.794 -12.071 1.00 85.25 89 ALA A N 1
ATOM 683 C CA . ALA A 1 89 ? 17.821 4.260 -12.028 1.00 85.25 89 ALA A CA 1
ATOM 684 C C . ALA A 1 89 ? 17.885 2.915 -11.286 1.00 85.25 89 ALA A C 1
ATOM 686 O O . ALA A 1 89 ? 18.587 1.999 -11.721 1.00 85.25 89 ALA A O 1
ATOM 687 N N . TYR A 1 90 ? 17.149 2.762 -10.175 1.00 85.12 90 TYR A N 1
ATOM 688 C CA . TYR A 1 90 ? 17.034 1.480 -9.474 1.00 85.12 90 TYR A CA 1
ATOM 689 C C . TYR A 1 90 ? 16.429 0.395 -10.363 1.00 85.12 90 TYR A C 1
ATOM 691 O O . TYR A 1 90 ? 16.969 -0.715 -10.432 1.00 85.12 90 TYR A O 1
ATOM 699 N N . LEU A 1 91 ? 15.332 0.713 -11.050 1.00 85.94 91 LEU A N 1
ATOM 700 C CA . LEU A 1 91 ? 14.648 -0.219 -11.934 1.00 85.94 91 LEU A CA 1
ATOM 701 C C . LEU A 1 91 ? 15.525 -0.598 -13.130 1.00 85.94 91 LEU A C 1
ATOM 703 O O . LEU A 1 91 ? 15.638 -1.782 -13.430 1.00 85.94 91 LEU A O 1
ATOM 707 N N . ALA A 1 92 ? 16.204 0.359 -13.762 1.00 85.19 92 ALA A N 1
ATOM 708 C CA . ALA A 1 92 ? 17.088 0.096 -14.896 1.00 85.19 92 ALA A CA 1
ATOM 709 C C . ALA A 1 92 ? 18.274 -0.819 -14.536 1.00 85.19 92 ALA A C 1
ATOM 711 O O . ALA A 1 92 ? 18.647 -1.689 -15.328 1.00 85.19 92 ALA A O 1
ATOM 712 N N . GLU A 1 93 ? 18.860 -0.649 -13.346 1.00 84.38 93 GLU A N 1
ATOM 713 C CA . GLU A 1 93 ? 19.960 -1.500 -12.875 1.00 84.38 93 GLU A CA 1
ATOM 714 C C . GLU A 1 93 ? 19.470 -2.893 -12.453 1.00 84.38 93 GLU A C 1
ATOM 716 O O . GLU A 1 93 ? 20.031 -3.911 -12.869 1.00 84.38 93 GLU A O 1
ATOM 721 N N . SER A 1 94 ? 18.422 -2.942 -11.628 1.00 82.81 94 SER A N 1
ATOM 722 C CA . SER A 1 94 ? 17.985 -4.169 -10.946 1.00 82.81 94 SER A CA 1
ATOM 723 C C . SER A 1 94 ? 17.102 -5.044 -11.830 1.00 82.81 94 SER A C 1
ATOM 725 O O . SER A 1 94 ? 17.123 -6.273 -11.735 1.00 82.81 94 SER A O 1
ATOM 727 N N . HIS A 1 95 ? 16.338 -4.421 -12.724 1.00 78.38 95 HIS A N 1
ATOM 728 C CA . HIS A 1 95 ? 15.456 -5.091 -13.661 1.00 78.38 95 HIS A CA 1
ATOM 729 C C . HIS A 1 95 ? 15.990 -4.878 -15.068 1.00 78.38 95 HIS A C 1
ATOM 731 O O . HIS A 1 95 ? 15.533 -4.011 -15.810 1.00 78.38 95 HIS A O 1
ATOM 737 N N . ARG A 1 96 ? 16.932 -5.734 -15.484 1.00 70.56 96 ARG A N 1
ATOM 738 C CA . ARG A 1 96 ? 17.225 -5.851 -16.913 1.00 70.56 96 ARG A CA 1
ATOM 739 C C . ARG A 1 96 ? 15.919 -6.216 -17.620 1.00 70.56 96 ARG A C 1
ATOM 741 O O . ARG A 1 96 ? 15.356 -7.273 -17.302 1.00 70.56 96 ARG A O 1
ATOM 748 N N . PRO A 1 97 ? 15.446 -5.408 -18.586 1.00 65.94 97 PRO A N 1
ATOM 749 C CA . PRO A 1 97 ? 14.376 -5.856 -19.451 1.00 65.94 97 PRO A CA 1
ATOM 750 C C . PRO A 1 97 ? 14.831 -7.188 -20.035 1.00 65.94 97 PRO A C 1
ATOM 752 O O . PRO A 1 97 ? 15.961 -7.299 -20.526 1.00 65.94 97 PRO A O 1
ATOM 755 N N . ARG A 1 98 ? 13.989 -8.227 -19.947 1.00 60.72 98 ARG A N 1
ATOM 756 C CA . ARG A 1 98 ? 14.239 -9.437 -20.735 1.00 60.72 98 ARG A CA 1
ATOM 757 C C . ARG A 1 98 ? 14.473 -8.956 -22.152 1.00 60.72 98 ARG A C 1
ATOM 759 O O . ARG A 1 98 ? 13.618 -8.252 -22.688 1.00 60.72 98 ARG A O 1
ATOM 766 N N . SER A 1 99 ? 15.630 -9.294 -22.718 1.00 57.88 99 SER A N 1
ATOM 767 C CA . SER A 1 99 ? 15.903 -8.976 -24.107 1.00 57.88 99 SER A CA 1
ATOM 768 C C . SER A 1 99 ? 14.717 -9.493 -24.908 1.00 57.88 99 SER A C 1
ATOM 770 O O . SER A 1 99 ? 14.432 -10.695 -24.919 1.00 57.88 99 SER A O 1
ATOM 772 N N . LEU A 1 100 ? 13.973 -8.565 -25.514 1.00 56.91 100 LEU A N 1
ATOM 773 C CA . LEU A 1 100 ? 13.045 -8.911 -26.571 1.00 56.91 100 LEU A CA 1
ATOM 774 C C . LEU A 1 100 ? 13.925 -9.623 -27.583 1.00 56.91 100 LEU A C 1
ATOM 776 O O . LEU A 1 100 ? 14.817 -9.018 -28.182 1.00 56.91 100 LEU A O 1
ATOM 780 N N . SER A 1 101 ? 13.794 -10.946 -27.632 1.00 48.00 101 SER A N 1
ATOM 781 C CA . SER A 1 101 ? 14.580 -11.756 -28.543 1.00 48.00 101 SER A CA 1
ATOM 782 C C . SER A 1 101 ? 14.362 -11.150 -29.918 1.00 48.00 101 SER A C 1
ATOM 784 O O . SER A 1 101 ? 13.216 -10.952 -30.325 1.00 48.00 101 SER A O 1
ATOM 786 N N . ARG A 1 102 ? 15.471 -10.757 -30.552 1.00 42.44 102 ARG A N 1
ATOM 787 C CA . ARG A 1 102 ? 15.521 -10.096 -31.857 1.00 42.44 102 ARG A CA 1
ATOM 788 C C . ARG A 1 102 ? 14.454 -10.715 -32.767 1.00 42.44 102 ARG A C 1
ATOM 790 O O . ARG A 1 102 ? 14.396 -11.948 -32.788 1.00 42.44 102 ARG A O 1
ATOM 797 N N . PRO A 1 103 ? 13.637 -9.933 -33.501 1.00 42.38 103 PRO A N 1
ATOM 798 C CA . PRO A 1 103 ? 12.694 -10.508 -34.447 1.00 42.38 103 PRO A CA 1
ATOM 799 C C . PRO A 1 103 ? 13.481 -11.458 -35.343 1.00 42.38 103 PRO A C 1
ATOM 801 O O . PRO A 1 103 ? 14.412 -11.048 -36.042 1.00 42.38 103 PRO A O 1
ATOM 804 N N . VAL A 1 104 ? 13.197 -12.754 -35.234 1.00 43.19 104 VAL A N 1
ATOM 805 C CA . VAL A 1 104 ? 13.770 -13.733 -36.144 1.00 43.19 104 VAL A CA 1
ATOM 806 C C . VAL A 1 104 ? 13.039 -13.506 -37.454 1.00 43.19 104 VAL A C 1
ATOM 808 O O . VAL A 1 104 ? 11.965 -14.052 -37.692 1.00 43.19 104 VAL A O 1
ATOM 811 N N . GLU A 1 105 ? 13.604 -12.650 -38.298 1.00 46.31 105 GLU A N 1
ATOM 812 C CA . GLU A 1 105 ? 13.326 -12.702 -39.721 1.00 46.31 105 GLU A CA 1
ATOM 813 C C . GLU A 1 105 ? 13.830 -14.051 -40.228 1.00 46.31 105 GLU A C 1
ATOM 815 O O . GLU A 1 105 ? 15.034 -14.256 -40.421 1.00 46.31 105 GLU A O 1
ATOM 820 N N . ARG A 1 106 ? 12.906 -15.005 -40.366 1.00 35.06 106 ARG A N 1
ATOM 821 C CA . ARG A 1 106 ? 12.986 -16.073 -41.362 1.00 35.06 106 ARG A CA 1
ATOM 822 C C . ARG A 1 106 ? 11.711 -16.907 -41.411 1.00 35.06 106 ARG A C 1
ATOM 824 O O . ARG A 1 106 ? 11.310 -17.487 -40.411 1.00 35.06 106 ARG A O 1
ATOM 831 N N . GLY A 1 107 ? 11.175 -17.007 -42.626 1.00 32.69 107 GLY A N 1
ATOM 832 C CA . GLY A 1 107 ? 10.559 -18.221 -43.155 1.00 32.69 107 GLY A CA 1
ATOM 833 C C . GLY A 1 107 ? 9.150 -18.531 -42.672 1.00 32.69 107 GLY A C 1
ATOM 834 O O . GLY A 1 107 ? 8.927 -18.964 -41.548 1.00 32.69 107 GLY A O 1
ATOM 835 N N . SER A 1 108 ? 8.193 -18.389 -43.583 1.00 45.69 108 SER A N 1
ATOM 836 C CA . SER A 1 108 ? 6.988 -19.210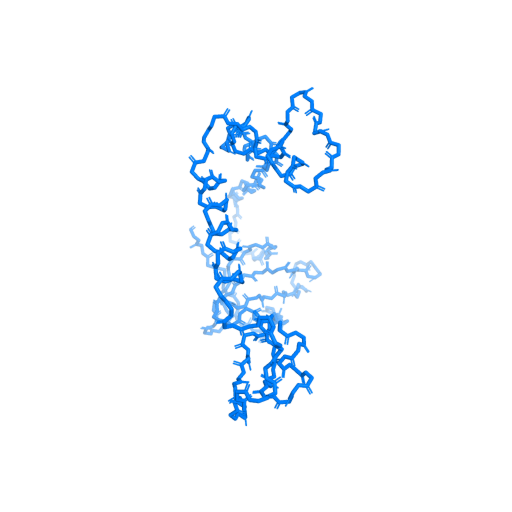 -43.587 1.00 45.69 108 SER A CA 1
ATOM 837 C C . SER A 1 108 ? 7.339 -20.703 -43.498 1.00 45.69 108 SER A C 1
ATOM 839 O O . SER A 1 108 ? 8.343 -21.126 -44.061 1.00 45.69 108 SER A O 1
ATOM 841 N N . GLU A 1 109 ? 6.432 -21.462 -42.874 1.00 43.19 109 GLU A N 1
ATOM 842 C CA . GLU A 1 109 ? 6.354 -22.936 -42.799 1.00 43.19 109 GLU A CA 1
ATOM 843 C C . GLU A 1 109 ? 7.011 -23.593 -41.572 1.00 43.19 109 GLU A C 1
ATOM 845 O O . GLU A 1 109 ? 8.155 -24.032 -41.565 1.00 43.19 109 GLU A O 1
ATOM 850 N N . GLY A 1 110 ? 6.196 -23.696 -40.513 1.00 46.91 110 GLY A N 1
ATOM 851 C CA . GLY A 1 110 ? 6.504 -24.382 -39.257 1.00 46.91 110 GLY A CA 1
ATOM 852 C C . GLY A 1 110 ? 6.529 -23.426 -38.068 1.00 46.91 110 GLY A C 1
ATOM 853 O O . GLY A 1 110 ? 7.584 -23.202 -37.489 1.00 46.91 110 GLY A O 1
ATOM 854 N N . ALA A 1 111 ? 5.385 -22.835 -37.698 1.00 55.56 111 ALA A N 1
ATOM 855 C CA . ALA A 1 111 ? 5.322 -21.897 -36.576 1.00 55.56 111 ALA A CA 1
ATOM 856 C C . ALA A 1 111 ? 5.735 -22.587 -35.258 1.00 55.56 111 ALA A C 1
ATOM 858 O O . ALA A 1 111 ? 4.947 -23.291 -34.622 1.00 55.56 111 ALA A O 1
ATOM 859 N N . SER A 1 112 ? 6.990 -22.398 -34.852 1.00 74.38 112 SER A N 1
ATOM 860 C CA . SER A 1 112 ? 7.448 -22.708 -33.503 1.00 74.38 112 SER A CA 1
ATOM 861 C C . SER A 1 112 ? 6.860 -21.660 -32.561 1.00 74.38 112 SER A C 1
ATOM 863 O O . SER A 1 112 ? 7.170 -20.473 -32.701 1.00 74.38 112 SER A O 1
ATOM 865 N N . TYR A 1 113 ? 6.004 -22.076 -31.630 1.00 83.25 113 TYR A N 1
ATOM 866 C CA . TYR A 1 113 ? 5.525 -21.178 -30.581 1.00 83.25 113 TYR A CA 1
ATOM 867 C C . TYR A 1 113 ? 6.581 -21.097 -29.476 1.00 83.25 113 TYR A C 1
ATOM 869 O O . TYR A 1 113 ? 7.229 -22.091 -29.142 1.00 83.25 113 TYR A O 1
ATOM 877 N N . ALA A 1 114 ? 6.743 -19.916 -28.898 1.00 85.50 114 ALA A N 1
ATOM 878 C CA . ALA A 1 114 ? 7.629 -19.648 -27.778 1.00 85.50 114 ALA A CA 1
ATOM 879 C C . ALA A 1 114 ? 6.834 -19.113 -26.584 1.00 85.50 114 ALA A C 1
ATOM 881 O O . ALA A 1 114 ? 5.757 -18.536 -26.731 1.00 85.50 114 ALA A O 1
ATOM 882 N N . ARG A 1 115 ? 7.383 -19.281 -25.376 1.00 87.62 115 ARG A N 1
ATOM 883 C CA . ARG A 1 115 ? 6.844 -18.615 -24.186 1.00 87.62 115 ARG A CA 1
ATOM 884 C C . ARG A 1 115 ? 6.855 -17.097 -24.400 1.00 87.62 115 ARG A C 1
ATOM 886 O O . ARG A 1 115 ? 7.872 -16.546 -24.805 1.00 87.62 115 ARG A O 1
ATOM 893 N N . GLY A 1 116 ? 5.747 -16.444 -24.073 1.00 87.31 116 GLY A N 1
ATOM 894 C CA . GLY A 1 116 ? 5.512 -15.016 -24.273 1.00 87.31 116 GLY A CA 1
ATOM 895 C C . GLY A 1 116 ? 4.750 -14.691 -25.557 1.00 87.31 116 GLY A C 1
ATOM 896 O O . GLY A 1 116 ? 4.239 -13.578 -25.673 1.00 87.31 116 GLY A O 1
ATOM 897 N N . ASP A 1 117 ? 4.622 -15.645 -26.486 1.00 90.06 117 ASP A N 1
ATOM 898 C CA . ASP A 1 117 ? 3.865 -15.439 -27.717 1.00 90.06 117 ASP A CA 1
ATOM 899 C C . ASP A 1 117 ? 2.384 -15.212 -27.423 1.00 90.06 117 ASP A C 1
ATOM 901 O O . ASP A 1 117 ? 1.755 -15.988 -26.703 1.00 90.06 117 ASP A O 1
ATOM 905 N N . TRP A 1 118 ? 1.812 -14.189 -28.050 1.00 91.25 118 TRP A N 1
ATOM 906 C CA . TRP A 1 118 ? 0.370 -14.008 -28.101 1.00 91.25 118 TRP A CA 1
ATOM 907 C C . TRP A 1 118 ? -0.228 -14.913 -29.171 1.00 91.25 118 TRP A C 1
ATOM 909 O O . TRP A 1 118 ? 0.233 -14.950 -30.316 1.00 91.25 118 TRP A O 1
ATOM 919 N N . VAL A 1 119 ? -1.251 -15.670 -28.792 1.00 91.75 119 VAL A N 1
ATOM 920 C CA . VAL A 1 119 ? -1.921 -16.633 -29.658 1.00 91.75 119 VAL A CA 1
ATOM 921 C C . VAL A 1 119 ? -3.434 -16.516 -29.549 1.00 91.75 119 VAL A C 1
ATOM 923 O O . VAL A 1 119 ? -4.000 -16.328 -28.475 1.00 91.75 119 VAL A O 1
ATOM 926 N N . GLU A 1 120 ? -4.090 -16.668 -30.689 1.00 92.19 120 GLU A N 1
ATOM 927 C CA . GLU A 1 120 ? -5.525 -16.848 -30.814 1.00 92.19 120 GLU A CA 1
ATOM 928 C C . GLU A 1 120 ? -5.819 -18.347 -30.970 1.00 92.19 120 GLU A C 1
ATOM 930 O O . GLU A 1 120 ? -5.334 -19.002 -31.899 1.00 92.19 120 GLU A O 1
ATOM 935 N N . VAL A 1 121 ? -6.601 -18.898 -30.043 1.00 89.44 121 VAL A N 1
ATOM 936 C CA . VAL A 1 121 ? -7.041 -20.297 -30.007 1.00 89.44 121 VAL A CA 1
ATOM 937 C C . VAL A 1 121 ? -8.554 -20.319 -30.210 1.00 89.44 121 VAL A C 1
ATOM 939 O O . VAL A 1 121 ? -9.332 -20.057 -29.290 1.00 89.44 121 VAL A O 1
ATOM 942 N N . GLY A 1 122 ? -8.995 -20.592 -31.439 1.00 85.19 122 GLY A N 1
ATOM 943 C CA . GLY A 1 122 ? -10.408 -20.468 -31.807 1.00 85.19 122 GLY A CA 1
ATOM 944 C C . GLY A 1 122 ? -10.886 -19.014 -31.735 1.00 85.19 122 GLY A C 1
ATOM 945 O O . GLY A 1 122 ? -10.585 -18.242 -32.634 1.00 85.19 122 GLY A O 1
ATOM 946 N N . ARG A 1 123 ? -11.643 -18.664 -30.686 1.00 83.00 123 ARG A N 1
ATOM 947 C CA . ARG A 1 123 ? -12.125 -17.293 -30.405 1.00 83.00 123 ARG A CA 1
ATOM 948 C C . ARG A 1 123 ? -11.418 -16.635 -29.215 1.00 83.00 123 ARG A C 1
ATOM 950 O O . ARG A 1 123 ? -11.785 -15.536 -28.816 1.00 83.00 123 ARG A O 1
ATOM 957 N N . HIS A 1 124 ? -10.471 -17.333 -28.592 1.00 86.31 124 HIS A N 1
ATOM 958 C CA . HIS A 1 124 ? -9.845 -16.894 -27.351 1.00 86.31 124 HIS A CA 1
ATOM 959 C C . HIS A 1 124 ? -8.447 -16.353 -27.616 1.00 86.31 124 HIS A C 1
ATOM 961 O O . HIS A 1 124 ? -7.623 -17.042 -28.213 1.00 86.31 124 HIS A O 1
ATOM 967 N N . LEU A 1 125 ? -8.172 -15.150 -27.117 1.00 92.19 125 LEU A N 1
ATOM 968 C CA . LEU A 1 125 ? -6.834 -14.572 -27.087 1.00 92.19 125 LEU A CA 1
ATOM 969 C C . LEU A 1 125 ? -6.131 -14.954 -25.779 1.00 92.19 125 LEU A C 1
ATOM 971 O O . LEU A 1 125 ? -6.732 -14.910 -24.700 1.00 92.19 125 LEU A O 1
ATOM 975 N N . GLY A 1 126 ? -4.854 -15.305 -25.867 1.00 92.50 126 GLY A N 1
ATOM 976 C CA . GLY A 1 126 ? -4.041 -15.594 -24.696 1.00 92.50 126 GLY A CA 1
ATOM 977 C C . GLY A 1 126 ? -2.546 -15.571 -24.969 1.00 92.50 126 GLY A C 1
ATOM 978 O O . GLY A 1 126 ? -2.110 -15.519 -26.119 1.00 92.50 126 GLY A O 1
ATOM 979 N N . GLN A 1 127 ? -1.758 -15.625 -23.902 1.00 94.38 127 GLN A N 1
ATOM 980 C CA . GLN A 1 127 ? -0.303 -15.660 -23.967 1.00 94.38 127 GLN A CA 1
ATOM 981 C C . GLN A 1 127 ? 0.214 -17.067 -23.656 1.00 94.38 127 GLN A C 1
ATOM 983 O O . GLN A 1 127 ? -0.237 -17.729 -22.722 1.00 94.38 127 GLN A O 1
ATOM 988 N N . VAL A 1 128 ? 1.187 -17.544 -24.429 1.00 92.19 128 VAL A N 1
ATOM 989 C CA . VAL A 1 128 ? 1.859 -18.821 -24.176 1.00 92.19 128 VAL A CA 1
ATOM 990 C C . VAL A 1 128 ? 2.743 -18.687 -22.935 1.00 92.19 128 VAL A C 1
ATOM 992 O O . VAL A 1 128 ? 3.763 -18.003 -22.955 1.00 92.19 128 VAL A O 1
ATOM 995 N N . VAL A 1 129 ? 2.407 -19.384 -21.854 1.00 92.69 129 VAL A N 1
ATOM 996 C CA . VAL A 1 129 ? 3.180 -19.370 -20.600 1.00 92.69 129 VAL A CA 1
ATOM 997 C C . VAL A 1 129 ? 4.216 -20.492 -20.533 1.00 92.69 129 VAL A C 1
ATOM 999 O O . VAL A 1 129 ? 5.240 -20.353 -19.861 1.00 92.69 129 VAL A O 1
ATOM 1002 N N . ARG A 1 130 ? 3.994 -21.591 -21.263 1.00 89.25 130 ARG A N 1
ATOM 1003 C CA . ARG A 1 130 ? 4.903 -22.745 -21.330 1.00 89.25 130 ARG A CA 1
ATOM 1004 C C . ARG A 1 130 ? 4.697 -23.519 -22.631 1.00 89.25 130 ARG A C 1
ATOM 1006 O O . ARG A 1 130 ? 3.580 -23.621 -23.129 1.00 89.25 130 ARG A O 1
ATOM 1013 N N . VAL A 1 131 ? 5.780 -24.081 -23.161 1.00 89.25 131 VAL A N 1
ATOM 1014 C CA . VAL A 1 131 ? 5.774 -24.955 -24.343 1.00 89.25 131 VAL A CA 1
ATOM 1015 C C . VAL A 1 131 ? 6.444 -26.268 -23.969 1.00 89.25 131 VAL A C 1
ATOM 1017 O O . VAL A 1 131 ? 7.531 -26.267 -23.394 1.00 89.25 131 VAL A O 1
ATOM 1020 N N . GLU A 1 132 ? 5.794 -27.381 -24.281 1.00 88.19 132 GLU A N 1
ATOM 1021 C CA . GLU A 1 132 ? 6.314 -28.731 -24.072 1.00 88.19 132 GLU A CA 1
ATOM 1022 C C . GLU A 1 132 ? 6.498 -29.431 -25.416 1.00 88.19 132 GLU A C 1
ATOM 1024 O O . GLU A 1 132 ? 5.632 -29.350 -26.283 1.00 88.19 132 GLU A O 1
ATOM 1029 N N . GLY A 1 133 ? 7.608 -30.147 -25.591 1.00 80.50 133 GLY A N 1
ATOM 1030 C CA . GLY A 1 133 ? 7.942 -30.800 -26.859 1.00 80.50 133 GLY A CA 1
ATOM 1031 C C . GLY A 1 133 ? 8.612 -29.865 -27.872 1.00 80.50 133 GLY A C 1
ATOM 1032 O O . GLY A 1 133 ? 8.930 -28.714 -27.580 1.00 80.50 133 GLY A O 1
ATOM 1033 N N . ARG A 1 134 ? 8.895 -30.390 -29.069 1.00 70.50 134 ARG A N 1
ATOM 1034 C CA . ARG A 1 134 ? 9.568 -29.661 -30.158 1.00 70.50 134 ARG A CA 1
ATOM 1035 C C . ARG A 1 134 ? 8.863 -29.908 -31.492 1.00 70.50 134 ARG A C 1
ATOM 1037 O O . ARG A 1 134 ? 8.319 -30.990 -31.725 1.00 70.50 134 ARG A O 1
ATOM 1044 N N . GLY A 1 135 ? 8.907 -28.905 -32.368 1.00 70.94 135 GLY A N 1
ATOM 1045 C CA . GLY A 1 135 ? 8.356 -28.977 -33.722 1.00 70.94 135 GLY A CA 1
ATOM 1046 C C . GLY A 1 135 ? 6.851 -29.255 -33.733 1.00 70.94 135 GLY A C 1
ATOM 1047 O O . GLY A 1 135 ? 6.079 -28.616 -33.026 1.00 70.94 135 GLY A O 1
ATOM 1048 N N . THR A 1 136 ? 6.425 -30.241 -34.520 1.00 69.19 136 THR A N 1
ATOM 1049 C CA . THR A 1 136 ? 5.003 -30.568 -34.722 1.00 69.19 136 THR A CA 1
ATOM 1050 C C . THR A 1 136 ? 4.332 -31.235 -33.520 1.00 69.19 136 THR A C 1
ATOM 1052 O O . THR A 1 136 ? 3.107 -31.291 -33.471 1.00 69.19 136 THR A O 1
ATOM 1055 N N . ARG A 1 137 ? 5.095 -31.726 -32.532 1.00 78.75 137 ARG A N 1
ATOM 1056 C CA . ARG A 1 137 ? 4.569 -32.356 -31.304 1.00 78.75 137 ARG A CA 1
ATOM 1057 C C . ARG A 1 137 ? 4.532 -31.398 -30.109 1.00 78.75 137 ARG A C 1
ATOM 1059 O O . ARG A 1 137 ? 4.546 -31.852 -28.968 1.00 78.75 137 ARG A O 1
ATOM 1066 N N . GLN A 1 138 ? 4.526 -30.094 -30.366 1.00 84.50 138 GLN A N 1
ATOM 1067 C CA . GLN A 1 138 ? 4.466 -29.091 -29.310 1.00 84.50 138 GLN A CA 1
ATOM 1068 C C . GLN A 1 138 ? 3.078 -29.038 -28.653 1.00 84.50 138 GLN A C 1
ATOM 1070 O O . GLN A 1 138 ? 2.054 -29.084 -29.332 1.00 84.50 138 GLN A O 1
ATOM 1075 N N . VAL A 1 139 ? 3.055 -28.920 -27.329 1.00 89.75 139 VAL A N 1
ATOM 1076 C CA . VAL A 1 139 ? 1.869 -28.636 -26.517 1.00 89.75 139 VAL A CA 1
ATOM 1077 C C . VAL A 1 139 ? 2.085 -27.286 -25.853 1.00 89.75 139 VAL A C 1
ATOM 1079 O O . VAL A 1 139 ? 3.122 -27.048 -25.234 1.00 89.75 139 VAL A O 1
ATOM 1082 N N . LEU A 1 140 ? 1.110 -26.398 -25.993 1.00 91.38 140 LEU A N 1
ATOM 1083 C CA . LEU A 1 140 ? 1.156 -25.046 -25.457 1.00 91.38 140 LEU A CA 1
ATOM 1084 C C . LEU A 1 140 ? 0.322 -24.978 -24.189 1.00 91.38 140 LEU A C 1
ATOM 1086 O O . LEU A 1 140 ? -0.801 -25.471 -24.145 1.00 91.38 140 LEU A O 1
ATOM 1090 N N . TRP A 1 141 ? 0.845 -24.313 -23.178 1.00 93.44 141 TRP A N 1
ATOM 1091 C CA . TRP A 1 141 ? 0.054 -23.815 -22.067 1.00 93.44 141 TRP A CA 1
ATOM 1092 C C . TRP A 1 141 ? -0.211 -22.343 -22.334 1.00 93.44 141 TRP A C 1
ATOM 1094 O O . TRP A 1 141 ? 0.733 -21.558 -22.428 1.00 93.44 141 TRP A O 1
ATOM 1104 N N . VAL A 1 142 ? -1.482 -21.995 -22.514 1.00 93.31 142 VAL A N 1
ATOM 1105 C CA . VAL A 1 142 ? -1.931 -20.650 -22.882 1.00 93.31 142 VAL A CA 1
ATOM 1106 C C . VAL A 1 142 ? -2.775 -20.086 -21.753 1.00 93.31 142 VAL A C 1
ATOM 1108 O O . VAL A 1 142 ? -3.759 -20.703 -21.350 1.00 93.31 142 VAL A O 1
ATOM 1111 N N . GLU A 1 143 ? -2.396 -18.920 -21.255 1.00 95.25 143 GLU A N 1
ATOM 1112 C CA . GLU A 1 143 ? -3.169 -18.144 -20.293 1.00 95.25 143 GLU A CA 1
ATOM 1113 C C . GLU A 1 143 ? -4.092 -17.183 -21.041 1.00 95.25 143 GLU A C 1
ATOM 1115 O O . GLU A 1 143 ? -3.639 -16.448 -21.917 1.00 95.25 143 GLU A O 1
ATOM 1120 N N . SER A 1 144 ? -5.393 -17.218 -20.758 1.00 91.94 144 SER A N 1
ATOM 1121 C CA . SER A 1 144 ? -6.347 -16.339 -21.442 1.00 91.94 144 SER A CA 1
ATOM 1122 C C . SER A 1 144 ? -6.227 -14.896 -20.967 1.00 91.94 144 SER A C 1
ATOM 1124 O O . SER A 1 144 ? -6.163 -14.642 -19.770 1.00 91.94 144 SER A O 1
ATOM 1126 N N . ALA A 1 145 ? -6.327 -13.949 -21.901 1.00 90.38 145 ALA A N 1
ATOM 1127 C CA . ALA A 1 145 ? -6.379 -12.523 -21.581 1.00 90.38 145 ALA A CA 1
ATOM 1128 C C . ALA A 1 145 ? -7.634 -12.099 -20.803 1.00 90.38 145 ALA A C 1
ATOM 1130 O O . ALA A 1 145 ? -7.635 -11.038 -20.192 1.00 90.38 145 ALA A O 1
ATOM 1131 N N . THR A 1 146 ? -8.716 -12.880 -20.868 1.00 88.12 146 THR A N 1
ATOM 1132 C CA . THR A 1 146 ? -10.008 -12.499 -20.281 1.00 88.12 146 THR A CA 1
ATOM 1133 C C . THR A 1 146 ? -10.165 -13.005 -18.855 1.00 88.12 146 THR A C 1
ATOM 1135 O O . THR A 1 146 ? -10.683 -12.286 -18.012 1.00 88.12 146 THR A O 1
ATOM 1138 N N . ASP A 1 147 ? -9.751 -14.247 -18.590 1.00 91.81 147 ASP A N 1
ATOM 1139 C CA . ASP A 1 147 ? -9.990 -14.907 -17.300 1.00 91.81 147 ASP A CA 1
ATOM 1140 C C . ASP A 1 147 ? -8.723 -15.398 -16.596 1.00 91.81 147 ASP A C 1
ATOM 1142 O O . ASP A 1 147 ? -8.824 -16.009 -15.534 1.00 91.81 147 ASP A O 1
ATOM 1146 N N . LEU A 1 148 ? -7.546 -15.166 -17.187 1.00 89.19 148 LEU A N 1
ATOM 1147 C CA . LEU A 1 148 ? -6.238 -15.583 -16.672 1.00 89.19 148 LEU A CA 1
ATOM 1148 C C . LEU A 1 148 ? -6.120 -17.095 -16.402 1.00 89.19 148 LEU A C 1
ATOM 1150 O O . LEU A 1 148 ? -5.165 -17.555 -15.779 1.00 89.19 148 LEU A O 1
ATOM 1154 N N . LYS A 1 149 ? -7.056 -17.918 -16.899 1.00 92.06 149 LYS A N 1
ATOM 1155 C CA . LYS A 1 149 ? -6.990 -19.371 -16.727 1.00 92.06 149 LYS A CA 1
ATOM 1156 C C . LYS A 1 149 ? -6.045 -19.977 -17.751 1.00 92.06 149 LYS A C 1
ATOM 1158 O O . LYS A 1 149 ? -6.161 -19.736 -18.960 1.00 92.06 149 LYS A O 1
ATOM 1163 N N . GLN A 1 150 ? -5.165 -20.845 -17.265 1.00 92.62 150 GLN A N 1
ATOM 1164 C CA . GLN A 1 150 ? -4.223 -21.590 -18.090 1.00 92.62 150 GLN A CA 1
ATOM 1165 C C . GLN A 1 150 ? -4.883 -22.821 -18.707 1.00 92.62 150 GLN A C 1
ATOM 1167 O O . GLN A 1 150 ? -5.542 -23.612 -18.033 1.00 92.62 150 GLN A O 1
ATOM 1172 N N . ARG A 1 151 ? -4.699 -22.989 -20.015 1.00 92.12 151 ARG A N 1
ATOM 1173 C CA . ARG A 1 151 ? -5.292 -24.069 -20.803 1.00 92.12 151 ARG A CA 1
ATOM 1174 C C . ARG A 1 151 ? -4.225 -24.776 -21.615 1.00 92.12 151 ARG A C 1
ATOM 1176 O O . ARG A 1 151 ? -3.369 -24.145 -22.234 1.00 92.12 151 ARG A O 1
ATOM 1183 N N . ARG A 1 152 ? -4.315 -26.102 -21.645 1.00 93.56 152 ARG A N 1
ATOM 1184 C CA . ARG A 1 152 ? -3.459 -26.954 -22.468 1.00 93.56 152 ARG A CA 1
ATOM 1185 C C . ARG A 1 152 ? -4.010 -27.015 -23.892 1.00 93.56 152 ARG A C 1
ATOM 1187 O O . ARG A 1 152 ? -5.108 -27.520 -24.113 1.00 93.56 152 ARG A O 1
ATOM 1194 N N . VAL A 1 153 ? -3.228 -26.549 -24.855 1.00 90.56 153 VAL A N 1
ATOM 1195 C CA . VAL A 1 153 ? -3.592 -26.430 -26.268 1.00 90.56 153 VAL A CA 1
ATOM 1196 C C . VAL A 1 153 ? -2.624 -27.256 -27.110 1.00 90.56 153 VAL A C 1
ATOM 1198 O O . VAL A 1 153 ? -1.411 -27.091 -27.033 1.00 90.56 153 VAL A O 1
ATOM 1201 N N . ASP A 1 154 ? -3.164 -28.160 -27.926 1.00 89.69 154 ASP A N 1
ATOM 1202 C CA . ASP A 1 154 ? -2.400 -28.924 -28.917 1.00 89.69 154 ASP A CA 1
ATOM 1203 C C . ASP A 1 154 ? -2.682 -28.328 -30.306 1.00 89.69 154 ASP A C 1
ATOM 1205 O O . ASP A 1 154 ? -3.799 -28.499 -30.810 1.00 89.69 154 ASP A O 1
ATOM 1209 N N . PRO A 1 155 ? -1.711 -27.647 -30.945 1.00 86.19 155 PRO A N 1
ATOM 1210 C CA . PRO A 1 155 ? -1.890 -27.034 -32.262 1.00 86.19 155 PRO A CA 1
ATOM 1211 C C . PRO A 1 155 ? -2.250 -28.021 -33.382 1.00 86.19 155 PRO A C 1
ATOM 1213 O O . PRO A 1 155 ? -2.681 -27.600 -34.450 1.00 86.19 155 PRO A O 1
ATOM 1216 N N . ARG A 1 156 ? -2.099 -29.336 -33.164 1.00 83.06 156 ARG A N 1
ATOM 1217 C CA . ARG A 1 156 ? -2.563 -30.366 -34.111 1.00 83.06 156 ARG A CA 1
ATOM 1218 C C . ARG A 1 156 ? -4.056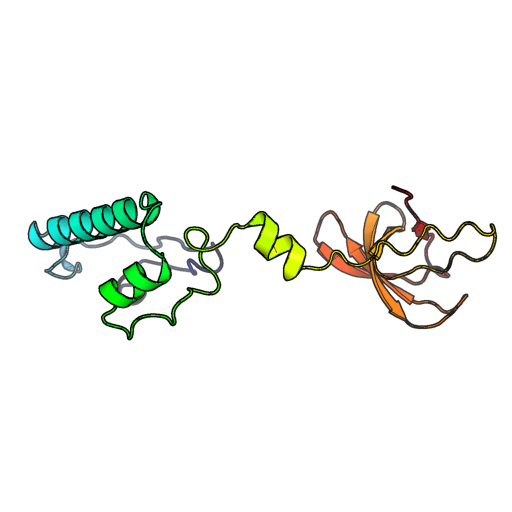 -30.649 -33.991 1.00 83.06 156 ARG A C 1
ATOM 1220 O O . ARG A 1 156 ? -4.655 -31.167 -34.925 1.00 83.06 156 ARG A O 1
ATOM 1227 N N . ARG A 1 157 ? -4.639 -30.380 -32.820 1.00 84.56 157 ARG A N 1
ATOM 1228 C CA . ARG A 1 157 ? -6.061 -30.618 -32.524 1.00 84.56 157 ARG A CA 1
ATOM 1229 C C . ARG A 1 157 ? -6.898 -29.352 -32.647 1.00 84.56 157 ARG A C 1
ATOM 1231 O O . ARG A 1 157 ? -8.102 -29.447 -32.849 1.00 84.56 157 ARG A O 1
ATOM 1238 N N . GLN A 1 158 ? -6.285 -28.184 -32.480 1.00 85.06 158 GLN A N 1
ATOM 1239 C CA . GLN A 1 158 ? -6.971 -26.896 -32.479 1.00 85.06 158 GLN A CA 1
ATOM 1240 C C . GLN A 1 158 ? -6.208 -25.887 -33.330 1.00 85.06 158 GLN A C 1
ATOM 1242 O O . GLN A 1 158 ? -4.980 -25.855 -33.323 1.00 85.06 158 GLN A O 1
ATOM 1247 N N . LYS A 1 159 ? -6.942 -25.035 -34.053 1.00 84.44 159 LYS A N 1
ATOM 1248 C CA . LYS A 1 159 ? -6.348 -23.970 -34.863 1.00 84.44 159 LYS A CA 1
ATOM 1249 C C . LYS A 1 159 ? -5.811 -22.878 -33.939 1.00 84.44 159 LYS A C 1
ATOM 1251 O O . LYS A 1 159 ? -6.590 -22.176 -33.298 1.00 84.44 159 LYS A O 1
ATOM 1256 N N . VAL A 1 160 ? -4.487 -22.748 -33.899 1.00 87.69 160 VAL A N 1
ATOM 1257 C CA . VAL A 1 160 ? -3.780 -21.732 -33.113 1.00 87.69 160 VAL A CA 1
ATOM 1258 C C . VAL A 1 160 ? -3.087 -20.761 -34.061 1.00 87.69 160 VAL A C 1
ATOM 1260 O O . VAL A 1 160 ? -2.235 -21.163 -34.855 1.00 87.69 160 VAL A O 1
ATOM 1263 N N . ARG A 1 161 ? -3.427 -19.474 -33.988 1.00 88.44 161 ARG A N 1
ATOM 1264 C CA . ARG A 1 161 ? -2.784 -18.419 -34.784 1.00 88.44 161 ARG A CA 1
ATOM 1265 C C . ARG A 1 161 ? -1.940 -17.544 -33.877 1.00 88.44 161 ARG A C 1
ATOM 1267 O O . ARG A 1 161 ? -2.408 -17.109 -32.838 1.00 88.44 161 ARG A O 1
ATOM 1274 N N . LYS A 1 162 ? -0.700 -17.266 -34.270 1.00 88.06 162 LYS A N 1
ATOM 1275 C CA . LYS A 1 162 ? 0.136 -16.296 -33.561 1.00 88.06 162 LYS A CA 1
ATOM 1276 C C . LYS A 1 162 ? -0.335 -14.883 -33.910 1.00 88.06 162 LYS A C 1
ATOM 1278 O O . LYS A 1 162 ? -0.467 -14.566 -35.092 1.00 88.06 162 LYS A O 1
ATOM 1283 N N . VAL A 1 163 ? -0.587 -14.064 -32.897 1.00 87.00 163 VAL A N 1
ATOM 1284 C CA . VAL A 1 163 ? -0.927 -12.648 -33.052 1.00 87.00 163 VAL A CA 1
ATOM 1285 C C . VAL A 1 163 ? 0.388 -11.872 -33.053 1.00 87.00 163 VAL A C 1
ATOM 1287 O O . VAL A 1 163 ? 1.186 -12.002 -32.125 1.00 87.00 163 VAL A O 1
ATOM 1290 N N . ARG A 1 164 ? 0.663 -11.136 -34.135 1.00 69.12 164 ARG A N 1
ATOM 1291 C CA . ARG A 1 164 ? 1.804 -10.213 -34.188 1.00 69.12 164 ARG A CA 1
ATOM 1292 C C . ARG A 1 164 ? 1.356 -8.895 -33.560 1.00 69.12 164 ARG A C 1
ATOM 1294 O O . ARG A 1 164 ? 0.356 -8.343 -34.010 1.00 69.12 164 ARG A O 1
ATOM 1301 N N . GLY A 1 165 ? 2.061 -8.470 -32.514 1.00 50.81 165 GLY A N 1
ATOM 1302 C CA . GLY A 1 165 ? 2.084 -7.070 -32.094 1.00 50.81 165 GLY A CA 1
ATOM 1303 C C . GLY A 1 165 ? 3.004 -6.262 -32.993 1.00 50.81 165 GLY A C 1
ATOM 1304 O O . GLY A 1 165 ? 3.881 -6.892 -33.635 1.00 50.81 165 GLY A O 1
#

Sequence (165 aa):
LRWLDVLGVTRGSFEDHDLELVGELDPGELPAFLGTGEKRQADLQGLLTMVRFAGNTDTCRRRLLAEHFELPSPPEPCPGCDVCRDADAYLAESHRPRSLSRPVERGSEGASYARGDWVEVGRHLGQVVRVEGRGTRQVLWVESATDLKQRRVDPRRQKVRKVRG

Secondary structure (DSSP, 8-state):
-HHHHHTT-EES-TTTT--EE-S---TTTS-TTTT-HHHHHHHHHHHHHHHHHHH--SS-HHHHHHHHTTPPPPPSSPSS-TTTS-HHHHHHHH-PPP---------SS-----TT-EEEETTEEEEEEEEESSGGG-EEEEEETTT--EEEE-TTTS-EEEPP-

pLDDT: mean 82.68, std 13.19, range [32.69, 95.25]

Radius of gyration: 27.17 Å; chains: 1; bounding box: 50×47×71 Å

Foldseek 3Di:
DVLCVVVVQWDDDVVVVPIDGPDDDDPVSDDPVPPDPVVVVVVVVVVVLVVCLVPDQQDDSQQSVCVVVVHDGADPPDDDDCNSDPPVVCCVVVPPPPPPPPPPPDDDDFDDDDAQWWKDWPNFIWGFNDWDDDTQQIWTFTQTPPPRDTDIDRCVVTPMDTDDD